Protein AF-A0A378BER1-F1 (afdb_monomer_lite)

Secondary structure (DSSP, 8-state):
--SHHHHHHHHHHHHTT-PPPP---EEEEE-S-BTTTBS---GGG--GGG-SEEEEE--EE----TT---GGGG-GGGTTSEE--TTTS--

pLDDT: mean 87.87, std 13.71, range [55.31, 98.62]

Structure (mmCIF, N/CA/C/O backbone):
data_AF-A0A378BER1-F1
#
_entry.id   AF-A0A378BER1-F1
#
loop_
_atom_site.group_PDB
_atom_site.id
_atom_site.type_symbol
_atom_site.label_atom_id
_atom_site.label_alt_id
_atom_site.label_comp_id
_atom_site.label_asym_id
_atom_site.label_entity_id
_atom_site.label_seq_id
_atom_site.pdbx_PDB_ins_code
_atom_site.Cartn_x
_atom_site.Cartn_y
_atom_site.Cartn_z
_atom_site.occupancy
_atom_site.B_iso_or_equiv
_atom_site.auth_seq_id
_atom_site.auth_comp_id
_atom_site.auth_asym_id
_atom_site.auth_atom_id
_atom_site.pdbx_PDB_model_num
ATOM 1 N N . MET A 1 1 ? -46.349 27.468 45.768 1.00 55.31 1 MET A N 1
ATOM 2 C CA . MET A 1 1 ? -44.992 26.874 45.807 1.00 55.31 1 MET A CA 1
ATOM 3 C C . MET A 1 1 ? -44.993 25.570 45.005 1.00 55.31 1 MET A C 1
ATOM 5 O O . MET A 1 1 ? -45.438 24.569 45.539 1.00 55.31 1 MET A O 1
ATOM 9 N N . LYS A 1 2 ? -44.642 25.577 43.706 1.00 61.34 2 LYS A N 1
ATOM 10 C CA . LYS A 1 2 ? -44.601 24.344 42.867 1.00 61.34 2 LYS A CA 1
ATOM 11 C C . LYS A 1 2 ? -43.742 24.427 41.584 1.00 61.34 2 LYS A C 1
ATOM 13 O O . LYS A 1 2 ? -43.674 23.452 40.854 1.00 61.34 2 LYS A O 1
ATOM 18 N N . ARG A 1 3 ? -43.081 25.563 41.292 1.00 63.38 3 ARG A N 1
ATOM 19 C CA . ARG A 1 3 ? -42.292 25.771 40.050 1.00 63.38 3 ARG A CA 1
ATOM 20 C C . ARG A 1 3 ? -40.771 25.646 40.217 1.00 63.38 3 ARG A C 1
ATOM 22 O O . ARG A 1 3 ? -40.081 25.424 39.232 1.00 63.38 3 ARG A O 1
ATOM 29 N N . LEU A 1 4 ? -40.264 25.728 41.450 1.00 61.31 4 LEU A N 1
ATOM 30 C CA . LEU A 1 4 ? -38.846 25.516 41.767 1.00 61.31 4 LEU A CA 1
ATOM 31 C C . LEU A 1 4 ? -38.277 24.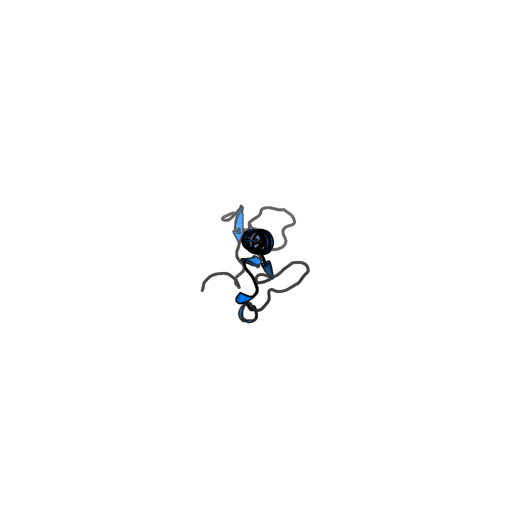171 41.266 1.00 61.31 4 LEU A C 1
ATOM 33 O O . LEU A 1 4 ? -37.200 24.193 40.677 1.00 61.31 4 LEU A O 1
ATOM 37 N N . PRO A 1 5 ? -38.969 23.020 41.421 1.00 66.00 5 PRO A N 1
ATOM 38 C CA . PRO A 1 5 ? -38.425 21.749 40.938 1.00 66.00 5 PRO A CA 1
ATOM 39 C C . PRO A 1 5 ? -38.378 21.664 39.405 1.00 66.00 5 PRO A C 1
ATOM 41 O O . PRO A 1 5 ? -37.546 20.951 38.860 1.00 66.00 5 PRO A O 1
ATOM 44 N N . LEU A 1 6 ? -39.225 22.425 38.700 1.00 67.31 6 LEU A N 1
ATOM 45 C CA . LEU A 1 6 ? -39.269 22.430 37.237 1.00 67.31 6 LEU A CA 1
ATOM 46 C C . LEU A 1 6 ? -38.087 23.205 36.632 1.00 67.31 6 LEU A C 1
ATOM 48 O O . LEU A 1 6 ? -37.495 22.751 35.659 1.00 67.31 6 LEU A O 1
ATOM 52 N N . LEU A 1 7 ? -37.700 24.338 37.236 1.00 69.19 7 LEU A N 1
ATOM 53 C CA . LEU A 1 7 ? -36.498 25.073 36.821 1.00 69.19 7 LEU A CA 1
ATOM 54 C C . LEU A 1 7 ? -35.210 24.295 37.122 1.00 69.19 7 LEU A C 1
ATOM 56 O O . LEU A 1 7 ? -34.278 24.346 36.328 1.00 69.19 7 LEU A O 1
ATOM 60 N N . ALA A 1 8 ? -35.167 23.555 38.233 1.00 70.81 8 ALA A N 1
ATOM 61 C CA . ALA A 1 8 ? -34.011 22.734 38.594 1.00 70.81 8 ALA A CA 1
ATOM 62 C C . ALA A 1 8 ? -33.814 21.515 37.669 1.00 70.81 8 ALA A C 1
ATOM 64 O O . ALA A 1 8 ? -32.695 21.029 37.537 1.00 70.81 8 ALA A O 1
ATOM 65 N N . ALA A 1 9 ? -34.874 21.035 37.007 1.00 69.50 9 ALA A N 1
ATOM 66 C CA . ALA A 1 9 ? -34.808 19.922 36.055 1.00 69.50 9 ALA A CA 1
ATOM 67 C C . ALA A 1 9 ? -34.399 20.350 34.629 1.00 69.50 9 ALA A C 1
ATOM 69 O O . ALA A 1 9 ? -33.990 19.515 33.823 1.00 69.50 9 ALA A O 1
ATOM 70 N N . LEU A 1 10 ? -34.477 21.645 34.309 1.00 67.75 10 LEU A N 1
ATOM 71 C CA . LEU A 1 10 ? -34.179 22.184 32.979 1.00 67.75 10 LEU A CA 1
ATOM 72 C C . LEU A 1 10 ? -32.715 21.966 32.518 1.00 67.75 10 LEU A C 1
ATOM 74 O O . LEU A 1 10 ? -32.521 21.598 31.362 1.00 67.75 10 LEU A O 1
ATOM 78 N N . PRO A 1 11 ? -31.679 22.093 33.375 1.00 67.75 11 PRO A N 1
ATOM 79 C CA . PRO A 1 11 ? -30.292 21.798 32.997 1.00 67.75 11 PRO A CA 1
ATOM 80 C C . PRO A 1 11 ? -30.059 20.319 32.661 1.00 67.75 11 PRO A C 1
ATOM 82 O O . PRO A 1 11 ? -29.274 20.011 31.768 1.00 67.75 11 PRO A O 1
ATOM 85 N N . LEU A 1 12 ? -30.769 19.407 33.339 1.00 68.06 12 LEU A N 1
ATOM 86 C CA . LEU A 1 12 ? -30.704 17.964 33.076 1.00 68.06 12 LEU A CA 1
ATOM 87 C C . LEU A 1 12 ? -31.335 17.609 31.720 1.00 68.06 12 LEU A C 1
ATOM 89 O O . LEU A 1 12 ? -30.839 16.722 31.033 1.00 68.06 12 LEU A O 1
ATOM 93 N N . LEU A 1 13 ? -32.374 18.342 31.305 1.00 65.19 13 LEU A N 1
ATOM 94 C CA . LEU A 1 13 ? -32.984 18.241 29.972 1.00 65.19 13 LEU A CA 1
ATOM 95 C C . LEU A 1 13 ? -32.095 18.835 28.862 1.00 65.19 13 LEU A C 1
ATOM 97 O O . LEU A 1 13 ? -32.086 18.326 27.742 1.00 65.19 13 LEU A O 1
ATOM 101 N N . CYS A 1 14 ? -31.314 19.878 29.158 1.00 64.12 14 CYS A N 1
ATOM 102 C CA . CYS A 1 14 ? -30.348 20.447 28.209 1.00 64.12 14 CYS A CA 1
ATOM 103 C C . CYS A 1 14 ? -29.082 19.584 28.048 1.00 64.12 14 CYS A C 1
ATOM 105 O O . CYS A 1 14 ? -28.457 19.619 26.990 1.00 64.12 14 CYS A O 1
ATOM 107 N N . ALA A 1 15 ? -28.714 18.783 29.055 1.00 61.41 15 ALA A N 1
ATOM 108 C CA . ALA A 1 15 ? -27.555 17.889 28.990 1.00 61.41 15 ALA A CA 1
ATOM 109 C C . ALA A 1 15 ? -27.721 16.764 27.949 1.00 61.41 15 ALA A C 1
ATOM 111 O O . ALA A 1 15 ? -26.740 16.344 27.339 1.00 61.41 15 ALA A O 1
ATOM 112 N N . SER A 1 16 ? -28.955 16.325 27.672 1.00 59.41 16 SER A N 1
ATOM 113 C CA . SER A 1 16 ? -29.251 15.320 26.636 1.00 59.41 16 SER A CA 1
ATOM 114 C C . SER A 1 16 ? -28.997 15.787 25.196 1.00 59.41 16 SER A C 1
ATOM 116 O O . SER A 1 16 ? -28.993 14.955 24.293 1.00 59.41 16 SER A O 1
ATOM 118 N N . ALA A 1 17 ? -28.770 17.085 24.962 1.00 60.56 17 ALA A N 1
ATOM 119 C CA . ALA A 1 17 ? -28.431 17.614 23.637 1.00 60.56 17 ALA A CA 1
ATOM 120 C C . ALA A 1 17 ? -26.919 17.589 23.338 1.00 60.56 17 ALA A C 1
ATOM 122 O O . ALA A 1 17 ? -26.513 17.866 22.210 1.00 60.56 17 ALA A O 1
ATOM 123 N N . LEU A 1 18 ? -26.079 17.258 24.326 1.00 66.69 18 LEU A N 1
ATOM 124 C CA . LEU A 1 18 ? -24.625 17.233 24.190 1.00 66.69 18 LEU A CA 1
ATOM 125 C C . LEU A 1 18 ? -24.134 15.779 24.072 1.00 66.69 18 LEU A C 1
ATOM 127 O O . LEU A 1 18 ? -23.594 15.214 25.019 1.00 66.69 18 LEU A O 1
ATOM 131 N N . SER A 1 19 ? -24.349 15.135 22.920 1.00 73.69 19 SER A N 1
ATOM 132 C CA . SER A 1 19 ? -23.715 13.835 22.657 1.00 73.69 19 SER A CA 1
ATOM 133 C C . SER A 1 19 ? -22.280 14.040 22.178 1.00 73.69 19 SER A C 1
ATOM 135 O O . SER A 1 19 ? -22.027 14.893 21.325 1.00 73.69 19 SER A O 1
ATOM 137 N N . ALA A 1 20 ? -21.347 13.225 22.669 1.00 79.62 20 ALA A N 1
ATOM 138 C CA . ALA A 1 20 ? -20.006 13.166 22.100 1.00 79.62 20 ALA A CA 1
ATOM 139 C C . ALA A 1 20 ? -20.091 12.831 20.603 1.00 79.62 20 ALA A C 1
ATOM 141 O O . ALA A 1 20 ? -20.847 11.945 20.200 1.00 79.62 20 ALA A O 1
ATOM 142 N N . GLN A 1 21 ? -19.342 13.561 19.779 1.00 86.12 21 GLN A N 1
ATOM 143 C CA . GLN A 1 21 ? -19.300 13.282 18.350 1.00 86.12 21 GLN A CA 1
ATOM 144 C C . GLN A 1 21 ? -18.387 12.086 18.067 1.00 86.12 21 GLN A C 1
ATOM 146 O O . GLN A 1 21 ? -17.360 11.935 18.736 1.00 86.12 21 GLN A O 1
ATOM 151 N N . PRO A 1 22 ? -18.732 11.239 17.082 1.00 88.44 22 PRO A N 1
ATOM 152 C CA . PRO A 1 22 ? -17.831 10.189 16.642 1.00 88.44 22 PRO A CA 1
ATOM 153 C C . PRO A 1 22 ? -16.573 10.818 16.032 1.00 88.44 22 PRO A C 1
ATOM 155 O O . PRO A 1 22 ? -16.655 11.737 15.218 1.00 88.44 22 PRO A O 1
ATOM 158 N N . LEU A 1 23 ? -15.408 10.307 16.423 1.00 95.12 23 LEU A N 1
ATOM 159 C CA . LEU A 1 23 ? -14.119 10.667 15.837 1.00 95.12 23 LEU A CA 1
ATOM 160 C C . LEU A 1 23 ? -13.615 9.521 14.956 1.00 95.12 23 LEU A C 1
ATOM 162 O O . LEU A 1 23 ? -13.987 8.362 15.151 1.00 95.12 23 LEU A O 1
ATOM 166 N N . MET A 1 24 ? -12.747 9.840 13.997 1.00 96.56 24 MET A N 1
ATOM 167 C CA . MET A 1 24 ? -12.071 8.837 13.176 1.00 96.56 24 MET A CA 1
ATOM 168 C C . MET A 1 24 ? -10.657 8.569 13.691 1.00 96.56 24 MET A C 1
ATOM 170 O O . MET A 1 24 ? -9.932 9.498 14.038 1.00 96.56 24 MET A O 1
ATOM 174 N N . SER A 1 25 ? -10.261 7.297 13.675 1.00 97.62 25 SER A N 1
ATOM 175 C CA . SER A 1 25 ? -8.891 6.833 13.888 1.00 97.62 25 SER A CA 1
ATOM 176 C C . SER A 1 25 ? -8.457 6.098 12.621 1.00 97.62 25 SER A C 1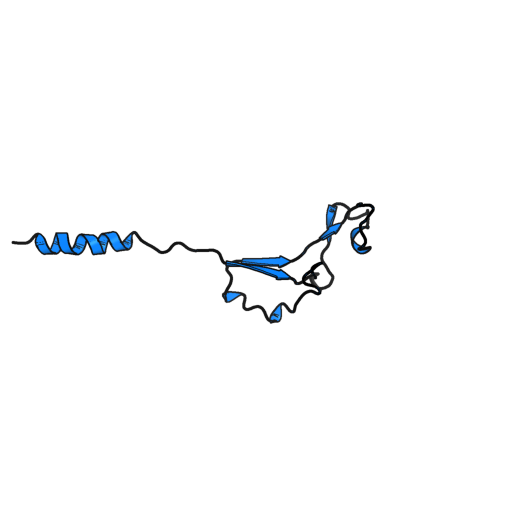
ATOM 178 O O . SER A 1 25 ? -8.893 4.972 12.373 1.00 97.62 25 SER A O 1
ATOM 180 N N . VAL A 1 26 ? -7.690 6.785 11.770 1.00 98.12 26 VAL A N 1
ATOM 181 C CA . VAL A 1 26 ? -7.245 6.281 10.462 1.00 98.12 26 VAL A CA 1
ATOM 182 C C . VAL A 1 26 ? -5.785 5.856 10.576 1.00 98.12 26 VAL A C 1
ATOM 184 O O . VAL A 1 26 ? -4.890 6.700 10.631 1.00 98.12 26 VAL A O 1
ATOM 187 N N . GLY A 1 27 ? -5.548 4.549 10.643 1.00 97.88 27 GLY A N 1
ATOM 188 C CA . GLY A 1 27 ? -4.204 3.983 10.726 1.00 97.88 27 GLY A CA 1
ATOM 189 C C . GLY A 1 27 ? -3.645 3.678 9.340 1.00 97.88 27 GLY A C 1
ATOM 190 O O . GLY A 1 27 ? -4.288 2.973 8.567 1.00 97.88 27 GLY A O 1
ATOM 191 N N . TYR A 1 28 ? -2.440 4.160 9.037 1.00 97.94 28 TYR A N 1
ATOM 192 C CA . TYR A 1 28 ? -1.668 3.671 7.894 1.00 97.94 28 TYR A CA 1
ATOM 193 C C . TYR A 1 28 ? -0.839 2.460 8.312 1.00 97.94 28 TYR A C 1
ATOM 195 O O . TYR A 1 28 ? -0.164 2.491 9.342 1.00 97.94 28 TYR A O 1
ATOM 203 N N . PHE A 1 29 ? -0.866 1.407 7.502 1.00 96.75 29 PHE A N 1
ATOM 204 C CA . PHE A 1 29 ? -0.072 0.206 7.724 1.00 96.75 29 PHE A CA 1
ATOM 205 C C . PHE A 1 29 ? 0.863 -0.032 6.542 1.00 96.75 29 PHE A C 1
ATOM 207 O O . PHE A 1 29 ? 0.408 -0.324 5.438 1.00 96.75 29 PHE A O 1
ATOM 214 N N . ASN A 1 30 ? 2.173 0.069 6.782 1.00 95.88 30 ASN A N 1
ATOM 215 C CA . ASN A 1 30 ? 3.200 -0.285 5.806 1.00 95.88 30 ASN A CA 1
ATOM 216 C C . ASN A 1 30 ? 3.225 -1.810 5.607 1.00 95.88 30 ASN A C 1
ATOM 218 O O . ASN A 1 30 ? 3.920 -2.521 6.333 1.00 95.88 30 ASN A O 1
ATOM 222 N N . GLY A 1 31 ? 2.467 -2.310 4.633 1.00 93.50 31 GLY A N 1
ATOM 223 C CA . GLY A 1 31 ? 2.439 -3.730 4.285 1.00 93.50 31 GLY A CA 1
ATOM 224 C C . GLY A 1 31 ? 3.285 -4.075 3.058 1.00 93.50 31 GLY A C 1
ATOM 225 O O . GLY A 1 31 ? 3.895 -5.145 3.000 1.00 93.50 31 GLY A O 1
ATOM 226 N N . GLY A 1 32 ? 3.385 -3.150 2.100 1.00 91.44 32 GLY A N 1
ATOM 227 C CA . GLY A 1 32 ? 4.137 -3.333 0.856 1.00 91.44 32 GLY A CA 1
ATOM 228 C C . GLY A 1 32 ? 5.632 -3.011 0.946 1.00 91.44 32 GLY A C 1
ATOM 229 O O . GLY A 1 32 ? 6.398 -3.517 0.128 1.00 91.44 32 GLY A O 1
ATOM 230 N N . GLY A 1 33 ? 6.051 -2.236 1.947 1.00 92.69 33 GLY A N 1
ATOM 231 C CA . GLY A 1 33 ? 7.366 -1.601 2.015 1.00 92.69 33 GLY A CA 1
ATOM 232 C C . GLY A 1 33 ? 7.277 -0.100 1.741 1.00 92.69 33 GLY A C 1
ATOM 233 O O . GLY A 1 33 ? 6.433 0.357 0.971 1.00 92.69 33 GLY A O 1
ATOM 234 N N . ASP A 1 34 ? 8.165 0.652 2.381 1.00 95.69 34 ASP A N 1
ATOM 235 C CA . ASP A 1 34 ? 8.292 2.100 2.258 1.00 95.69 34 ASP A CA 1
ATOM 236 C C . ASP A 1 34 ? 9.762 2.473 2.037 1.00 95.69 34 ASP A C 1
ATOM 238 O O . ASP A 1 34 ? 10.667 1.806 2.547 1.00 95.69 34 ASP A O 1
ATOM 242 N N . VAL A 1 35 ? 10.001 3.554 1.295 1.00 94.06 35 VAL A N 1
ATOM 243 C CA . VAL A 1 35 ? 11.354 4.002 0.931 1.00 94.06 35 VAL A CA 1
ATOM 244 C C . VAL A 1 35 ? 12.193 4.358 2.167 1.00 94.06 35 VAL A C 1
ATOM 246 O O . VAL A 1 35 ? 13.400 4.127 2.165 1.00 94.06 35 VAL A O 1
ATOM 249 N N . THR A 1 36 ? 11.575 4.882 3.232 1.00 96.25 36 THR A N 1
ATOM 250 C CA . THR A 1 36 ? 12.269 5.351 4.446 1.00 96.25 36 THR A CA 1
ATOM 251 C C . THR A 1 36 ? 12.059 4.419 5.642 1.00 96.25 36 THR A C 1
ATOM 253 O O . THR A 1 36 ? 13.010 4.092 6.349 1.00 96.25 36 THR A O 1
ATOM 256 N N . ALA A 1 37 ? 10.825 3.973 5.881 1.00 95.12 37 ALA A N 1
ATOM 257 C CA . ALA A 1 37 ? 10.458 3.093 6.989 1.00 95.12 37 ALA A CA 1
ATOM 258 C C . ALA A 1 37 ? 10.836 1.622 6.739 1.00 95.12 37 ALA A C 1
ATOM 260 O O . ALA A 1 37 ? 10.768 0.807 7.660 1.00 95.12 37 ALA A O 1
ATOM 261 N N . GLY A 1 38 ? 11.264 1.284 5.520 1.00 94.06 38 GLY A N 1
ATOM 262 C CA . GLY A 1 38 ? 11.814 -0.020 5.184 1.00 94.06 38 GLY A CA 1
ATOM 263 C C . GLY A 1 38 ? 10.753 -1.078 4.852 1.00 94.06 38 GLY A C 1
ATOM 264 O O . GLY A 1 38 ? 9.640 -0.747 4.427 1.00 94.06 38 GLY A O 1
ATOM 265 N N . PRO A 1 39 ? 11.096 -2.374 4.983 1.00 93.25 39 PRO A N 1
ATOM 266 C CA . PRO A 1 39 ? 10.249 -3.476 4.537 1.00 93.25 39 PRO A CA 1
ATOM 267 C C . PRO A 1 39 ? 8.867 -3.494 5.196 1.00 93.25 39 PRO A C 1
ATOM 269 O O . PRO A 1 39 ? 8.716 -3.152 6.366 1.00 93.25 39 PRO A O 1
ATOM 272 N N . GLY A 1 40 ? 7.869 -3.972 4.450 1.00 92.50 40 GLY A N 1
ATOM 273 C CA . GLY A 1 40 ? 6.505 -4.102 4.952 1.00 92.50 40 GLY A CA 1
ATOM 274 C C . GLY A 1 40 ? 6.391 -5.070 6.130 1.00 92.50 40 GLY A C 1
ATOM 275 O O . GLY A 1 40 ? 7.027 -6.135 6.131 1.00 92.50 40 GLY A O 1
ATOM 276 N N . GLY A 1 41 ? 5.576 -4.681 7.109 1.00 93.38 41 GLY A N 1
ATOM 277 C CA . GLY A 1 41 ? 5.340 -5.398 8.353 1.00 93.38 41 GLY A CA 1
ATOM 278 C C . GLY A 1 41 ? 4.420 -6.610 8.213 1.00 93.38 41 GLY A C 1
ATOM 279 O O . GLY A 1 41 ? 3.930 -6.947 7.137 1.00 93.38 41 GLY A O 1
ATOM 280 N N . ASP A 1 42 ? 4.193 -7.263 9.347 1.00 93.69 42 ASP A N 1
ATOM 281 C CA . ASP A 1 42 ? 3.286 -8.399 9.490 1.00 93.69 42 ASP A CA 1
ATOM 282 C C . ASP A 1 42 ? 1.885 -7.902 9.874 1.00 93.69 42 ASP A C 1
ATOM 284 O O . ASP A 1 42 ? 1.711 -7.314 10.946 1.00 93.69 42 ASP A O 1
ATOM 288 N N . ILE A 1 43 ? 0.907 -8.090 8.981 1.00 94.31 43 ILE A N 1
ATOM 289 C CA . ILE A 1 43 ? -0.457 -7.574 9.166 1.00 94.31 43 ILE A CA 1
ATOM 290 C C . ILE A 1 43 ? -1.210 -8.304 10.281 1.00 94.31 43 ILE A C 1
ATOM 292 O O . ILE A 1 43 ? -2.059 -7.693 10.931 1.00 94.31 43 ILE A O 1
ATOM 296 N N . ASP A 1 44 ? -0.845 -9.552 10.583 1.00 95.00 44 ASP A N 1
ATOM 297 C CA . ASP A 1 44 ? -1.522 -10.364 11.602 1.00 95.00 44 ASP A CA 1
ATOM 298 C C . ASP A 1 44 ? -1.288 -9.832 13.028 1.00 95.00 44 ASP A C 1
ATOM 300 O O . ASP A 1 44 ? -1.969 -10.222 13.977 1.00 95.00 44 ASP A O 1
ATOM 304 N N . LYS A 1 45 ? -0.345 -8.896 13.195 1.00 96.75 45 LYS A N 1
ATOM 305 C CA . LYS A 1 45 ? -0.054 -8.227 14.473 1.00 96.75 45 LYS A CA 1
ATOM 306 C C . LYS A 1 45 ? -0.917 -6.993 14.738 1.00 96.75 45 LYS A C 1
ATOM 308 O O . LYS A 1 45 ? -0.816 -6.412 15.820 1.00 96.75 45 LYS A O 1
ATOM 313 N N . LEU A 1 46 ? -1.716 -6.549 13.770 1.00 96.69 46 LEU A N 1
ATOM 314 C CA . LEU A 1 46 ? -2.503 -5.327 13.892 1.00 96.69 46 LEU A CA 1
ATOM 315 C C . LEU A 1 46 ? -3.811 -5.580 14.664 1.00 96.69 46 LEU A C 1
ATOM 317 O O . LEU A 1 46 ? -4.657 -6.353 14.220 1.00 96.69 46 LEU A O 1
ATOM 321 N N . ASP A 1 47 ? -4.039 -4.876 15.781 1.00 97.75 47 ASP A N 1
ATOM 322 C CA . ASP A 1 47 ? -5.363 -4.862 16.427 1.00 97.75 47 ASP A CA 1
ATOM 323 C C . ASP A 1 47 ? -6.299 -3.880 15.708 1.00 97.75 47 ASP A C 1
ATOM 325 O O . ASP A 1 47 ? -6.430 -2.710 16.077 1.00 97.75 47 ASP A O 1
ATOM 329 N N . VAL A 1 48 ? -6.973 -4.375 14.669 1.00 97.62 48 VAL A N 1
ATOM 330 C CA . VAL A 1 48 ? -7.876 -3.574 13.825 1.00 97.62 48 VAL A CA 1
ATOM 331 C C . VAL A 1 48 ? -9.103 -3.030 14.564 1.00 97.62 48 VAL A C 1
ATOM 333 O O . VAL A 1 48 ? -9.778 -2.146 14.048 1.00 97.62 48 VAL A O 1
ATOM 336 N N . ARG A 1 49 ? -9.395 -3.496 15.786 1.00 97.75 49 ARG A N 1
ATOM 337 C CA . ARG A 1 49 ? -10.531 -2.998 16.586 1.00 97.75 49 ARG A CA 1
ATOM 338 C C . ARG A 1 49 ? -10.272 -1.612 17.184 1.00 97.75 49 ARG A C 1
ATOM 340 O O . ARG A 1 49 ? -11.214 -0.969 17.635 1.00 97.75 49 ARG A O 1
ATOM 347 N N . GLN A 1 50 ? -9.013 -1.167 17.215 1.00 97.75 50 GLN A N 1
ATOM 348 C CA . GLN A 1 50 ? -8.598 0.133 17.765 1.00 97.75 50 GLN A CA 1
ATOM 349 C C . GLN A 1 50 ? -8.700 1.284 16.749 1.00 97.75 50 GLN A C 1
ATOM 351 O O . GLN A 1 50 ? -8.513 2.450 17.101 1.00 97.75 50 GLN A O 1
ATOM 356 N N . ILE A 1 51 ? -8.962 0.972 15.480 1.00 98.00 51 ILE A N 1
ATOM 357 C CA . ILE A 1 51 ? -9.017 1.938 14.381 1.00 98.00 51 ILE A CA 1
ATOM 358 C C . ILE A 1 51 ? -10.395 1.908 13.732 1.00 98.00 51 ILE A C 1
ATOM 360 O O . ILE A 1 51 ? -11.068 0.882 13.710 1.00 98.00 51 ILE A O 1
ATOM 364 N N . THR A 1 52 ? -10.821 3.048 13.195 1.0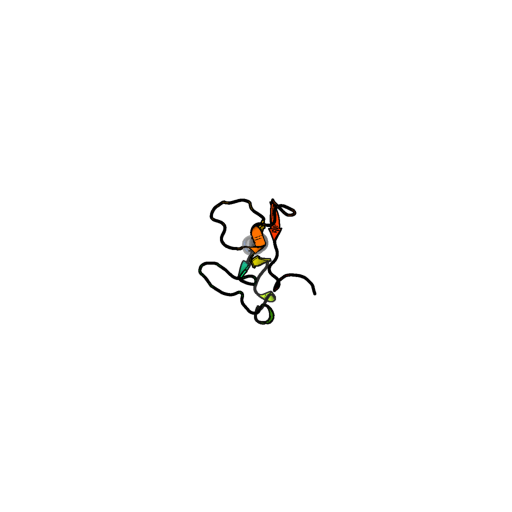0 98.06 52 THR A N 1
ATOM 365 C CA . THR A 1 52 ? -12.058 3.114 12.408 1.00 98.06 52 THR A CA 1
ATOM 366 C C . THR A 1 52 ? -11.795 2.862 10.929 1.00 98.06 52 THR A C 1
ATOM 368 O O . THR A 1 52 ? -12.691 2.404 10.229 1.00 98.06 52 THR A O 1
ATOM 371 N N . HIS A 1 53 ? -10.577 3.144 10.457 1.00 98.50 53 HIS A N 1
ATOM 372 C CA . HIS A 1 53 ? -10.154 2.911 9.079 1.00 98.50 53 HIS A CA 1
ATOM 373 C C . HIS A 1 53 ? -8.710 2.415 9.045 1.00 98.50 53 HIS A C 1
ATOM 375 O O . HIS A 1 53 ? -7.859 2.897 9.797 1.00 98.50 53 HIS A O 1
ATOM 381 N N . LEU A 1 54 ? -8.442 1.486 8.130 1.00 98.00 54 LEU A N 1
ATOM 382 C CA . LEU A 1 54 ? -7.110 0.986 7.826 1.00 98.00 54 LEU A CA 1
ATOM 383 C C . LEU A 1 54 ? -6.745 1.365 6.394 1.00 98.00 54 LEU A C 1
ATOM 385 O O . LEU A 1 54 ? -7.352 0.871 5.446 1.00 98.00 54 LEU A O 1
ATOM 389 N N . ASN A 1 55 ? -5.714 2.188 6.248 1.00 97.50 55 ASN A N 1
ATOM 390 C CA . ASN A 1 55 ? -5.100 2.470 4.963 1.00 97.50 55 ASN A CA 1
ATOM 391 C C . ASN A 1 55 ? -3.911 1.527 4.781 1.00 97.50 55 ASN A C 1
ATOM 393 O O . ASN A 1 55 ? -2.849 1.715 5.378 1.00 97.50 55 ASN A O 1
ATOM 397 N N . TYR A 1 56 ? -4.103 0.488 3.972 1.00 95.75 56 TYR A N 1
ATOM 398 C CA . TYR A 1 56 ? -3.021 -0.416 3.603 1.00 95.75 56 TYR A CA 1
ATOM 399 C C . TYR A 1 56 ? -2.087 0.281 2.608 1.00 95.75 56 TYR A C 1
ATOM 401 O O . TYR A 1 56 ? -2.510 0.716 1.536 1.00 95.75 56 TYR A O 1
ATOM 409 N N . SER A 1 57 ? -0.808 0.358 2.956 1.00 95.06 57 SER A N 1
ATOM 410 C CA . SER A 1 57 ? 0.216 1.085 2.211 1.00 95.06 57 SER A CA 1
ATOM 411 C C . SER A 1 57 ? 1.239 0.129 1.584 1.00 95.06 57 SER A C 1
ATOM 413 O O . SER A 1 57 ? 1.746 -0.757 2.269 1.00 95.06 57 SER A O 1
ATOM 415 N N . PHE A 1 58 ? 1.606 0.243 0.305 1.00 95.19 58 PHE A N 1
ATOM 416 C CA . PHE A 1 58 ? 1.072 1.124 -0.741 1.00 95.19 58 PHE A CA 1
ATOM 417 C C . PHE A 1 58 ? 0.814 0.329 -2.025 1.00 95.19 58 PHE A C 1
ATOM 419 O O . PHE A 1 58 ? 1.553 -0.604 -2.344 1.00 95.19 58 PHE A O 1
ATOM 426 N N . GLY A 1 59 ? -0.214 0.732 -2.772 1.00 95.88 59 GLY A N 1
ATOM 427 C CA . GLY A 1 59 ? -0.230 0.514 -4.215 1.00 95.88 59 GLY A CA 1
ATOM 428 C C . GLY A 1 59 ? 0.709 1.527 -4.866 1.00 95.88 59 GLY A C 1
ATOM 429 O O . GLY A 1 59 ? 0.666 2.707 -4.518 1.00 95.88 59 GLY A O 1
ATOM 430 N N . LEU A 1 60 ? 1.576 1.062 -5.760 1.00 97.06 60 LEU A N 1
ATOM 431 C CA . LEU A 1 60 ? 2.465 1.919 -6.547 1.00 97.06 60 LEU A CA 1
ATOM 432 C C . LEU A 1 60 ? 1.867 2.139 -7.938 1.00 97.06 60 LEU A C 1
ATOM 434 O O . LEU A 1 60 ? 0.832 1.563 -8.265 1.00 97.06 60 LEU A O 1
ATOM 438 N N . ILE A 1 61 ? 2.505 2.974 -8.751 1.00 98.25 61 ILE A N 1
ATOM 439 C CA . ILE A 1 61 ? 2.008 3.333 -10.079 1.00 98.25 61 ILE A CA 1
ATOM 440 C C . ILE A 1 61 ? 3.032 2.885 -11.113 1.00 98.25 61 ILE A C 1
ATOM 442 O O . ILE A 1 61 ? 4.206 3.254 -11.025 1.00 98.25 61 ILE A O 1
ATOM 446 N N . TYR A 1 62 ? 2.580 2.103 -12.090 1.00 98.50 62 TYR A N 1
ATOM 447 C CA . TYR A 1 62 ? 3.369 1.854 -13.289 1.00 98.50 62 TYR A CA 1
ATOM 448 C C . TYR A 1 62 ? 3.599 3.175 -14.025 1.00 98.50 62 TYR A C 1
ATOM 450 O O . TYR A 1 62 ? 2.646 3.905 -14.315 1.00 98.50 62 TYR A O 1
ATOM 458 N N . ASN A 1 63 ? 4.852 3.496 -14.319 1.00 98.62 63 ASN A N 1
ATOM 459 C CA . ASN A 1 63 ? 5.246 4.803 -14.821 1.00 98.62 63 ASN A CA 1
ATOM 460 C C . ASN A 1 63 ? 6.390 4.703 -15.841 1.00 98.62 63 ASN A C 1
ATOM 462 O O . ASN A 1 63 ? 7.104 3.702 -15.924 1.00 98.62 63 ASN A O 1
ATOM 466 N N . ASP A 1 64 ? 6.545 5.760 -16.631 1.00 98.31 64 ASP A N 1
ATOM 467 C CA . ASP A 1 64 ? 7.606 5.936 -17.619 1.00 98.31 64 ASP A CA 1
ATOM 468 C C . ASP A 1 64 ? 8.643 6.984 -17.171 1.00 98.31 64 ASP A C 1
ATOM 470 O O . ASP A 1 64 ? 9.385 7.534 -17.993 1.00 98.31 64 ASP A O 1
ATOM 474 N N . GLU A 1 65 ? 8.733 7.250 -15.860 1.00 98.56 65 GLU A N 1
ATOM 475 C CA . GLU A 1 65 ? 9.739 8.158 -15.321 1.00 98.56 65 GLU A CA 1
ATOM 476 C C . GLU A 1 65 ? 11.140 7.611 -15.619 1.00 98.56 65 GLU A C 1
ATOM 478 O O . GLU A 1 65 ? 11.476 6.452 -15.355 1.00 98.56 65 GLU A O 1
ATOM 483 N N . LYS A 1 66 ? 11.994 8.464 -16.197 1.00 97.25 66 LYS A N 1
ATOM 484 C CA . LYS A 1 66 ? 13.333 8.058 -16.658 1.00 97.25 66 LYS A CA 1
ATOM 485 C C . LYS A 1 66 ? 14.190 7.504 -15.523 1.00 97.25 66 LYS A C 1
ATOM 487 O O . LYS A 1 66 ? 14.933 6.544 -15.737 1.00 97.25 66 LYS A O 1
ATOM 492 N N . ASP A 1 67 ? 14.023 8.084 -14.340 1.00 97.81 67 ASP A N 1
ATOM 493 C CA . ASP A 1 67 ? 14.802 7.779 -13.147 1.00 97.81 67 ASP A CA 1
ATOM 494 C C . ASP A 1 67 ? 14.113 6.742 -12.240 1.00 97.81 67 ASP A C 1
ATOM 496 O O . ASP A 1 67 ? 14.613 6.458 -11.153 1.00 97.81 67 ASP A O 1
ATOM 500 N N . GLU A 1 68 ? 13.009 6.121 -12.685 1.00 97.94 68 GLU A N 1
ATOM 501 C CA . GLU A 1 68 ? 12.409 4.986 -11.981 1.00 97.94 68 GLU A CA 1
ATOM 502 C C . GLU A 1 68 ? 13.405 3.820 -11.919 1.00 97.94 68 GLU A C 1
ATOM 504 O O . GLU A 1 68 ? 13.911 3.331 -12.945 1.00 97.94 68 GLU A O 1
ATOM 509 N N . THR A 1 69 ? 13.663 3.364 -10.694 1.00 97.81 69 THR A N 1
ATOM 510 C CA . THR A 1 69 ? 14.638 2.312 -10.377 1.00 97.81 69 THR A CA 1
ATOM 511 C C . THR A 1 69 ? 13.973 0.970 -10.087 1.00 97.81 69 THR A C 1
ATOM 513 O O . THR A 1 69 ? 14.609 -0.078 -10.234 1.00 97.81 69 THR A O 1
ATOM 516 N N . ASN A 1 70 ? 12.687 0.963 -9.735 1.00 96.62 70 ASN A N 1
ATOM 517 C CA . ASN A 1 70 ? 11.903 -0.246 -9.562 1.00 96.62 70 ASN A CA 1
ATOM 518 C C . ASN A 1 70 ? 11.480 -0.795 -10.929 1.00 96.62 70 ASN A C 1
ATOM 520 O O . ASN A 1 70 ? 10.499 -0.361 -11.529 1.00 96.62 70 ASN A O 1
ATOM 524 N N . ALA A 1 71 ? 12.210 -1.806 -11.403 1.00 96.75 71 ALA A N 1
ATOM 525 C CA . ALA A 1 71 ? 11.982 -2.420 -12.709 1.00 96.75 71 ALA A CA 1
ATOM 526 C C . ALA A 1 71 ? 10.549 -2.947 -12.911 1.00 96.75 71 ALA A C 1
ATOM 528 O O . ALA A 1 71 ? 10.078 -2.970 -14.045 1.00 96.75 71 ALA A O 1
ATOM 529 N N . ALA A 1 72 ? 9.845 -3.338 -11.840 1.00 94.81 72 ALA A N 1
ATOM 530 C CA . ALA A 1 72 ? 8.470 -3.823 -11.942 1.00 94.81 72 ALA A CA 1
ATOM 531 C C . ALA A 1 72 ? 7.482 -2.732 -12.385 1.00 94.81 72 ALA A C 1
ATOM 533 O O . ALA A 1 72 ? 6.450 -3.065 -12.953 1.00 94.81 72 ALA A O 1
ATOM 534 N N . LEU A 1 73 ? 7.793 -1.454 -12.145 1.00 98.06 73 LEU A N 1
ATOM 535 C CA . LEU A 1 73 ? 6.914 -0.325 -12.462 1.00 98.06 73 LEU A CA 1
ATOM 536 C C . LEU A 1 73 ? 7.101 0.203 -13.888 1.00 98.06 73 LEU A C 1
ATOM 538 O O . LEU A 1 73 ? 6.324 1.041 -14.327 1.00 98.06 73 LEU A O 1
ATOM 542 N N . LYS A 1 74 ? 8.095 -0.301 -14.627 1.00 98.31 74 LYS A N 1
ATOM 543 C CA . LYS A 1 74 ? 8.466 0.198 -15.962 1.00 98.31 74 LYS A CA 1
ATOM 544 C C . LYS A 1 74 ? 7.794 -0.563 -17.107 1.00 98.31 74 LYS A C 1
ATOM 546 O O . LYS A 1 74 ? 8.214 -0.419 -18.252 1.00 98.31 74 LYS A O 1
ATOM 551 N N . ASP A 1 75 ? 6.814 -1.418 -16.810 1.00 97.62 75 ASP A N 1
ATOM 552 C CA . ASP A 1 75 ? 6.085 -2.172 -17.830 1.00 97.62 75 ASP A CA 1
ATOM 553 C C . ASP A 1 75 ? 5.111 -1.247 -18.584 1.00 97.62 75 ASP A C 1
ATOM 555 O O . ASP A 1 75 ? 4.117 -0.801 -18.002 1.00 97.62 75 ASP A O 1
ATOM 559 N N . PRO A 1 76 ? 5.356 -0.954 -19.877 1.00 97.44 76 PRO A N 1
ATOM 560 C CA . PRO A 1 76 ? 4.512 -0.040 -20.636 1.00 97.44 76 PRO A CA 1
ATOM 561 C C . PRO A 1 76 ? 3.111 -0.605 -20.904 1.00 97.44 76 PRO A C 1
ATOM 563 O O . PRO A 1 76 ? 2.212 0.170 -21.226 1.00 97.44 76 PRO A O 1
ATOM 566 N N . ALA A 1 77 ? 2.901 -1.923 -20.781 1.00 98.12 77 ALA A N 1
ATOM 567 C CA . ALA A 1 77 ? 1.584 -2.531 -20.971 1.00 98.12 77 ALA A CA 1
ATOM 568 C C . ALA A 1 77 ? 0.591 -2.153 -19.862 1.00 98.12 77 ALA A C 1
ATOM 570 O O . ALA A 1 77 ? -0.615 -2.228 -20.081 1.00 98.12 77 ALA A O 1
ATOM 571 N N . HIS A 1 78 ? 1.106 -1.727 -18.707 1.00 97.88 78 HIS A N 1
ATOM 572 C CA . HIS A 1 78 ? 0.335 -1.374 -17.518 1.00 97.88 78 HIS A CA 1
ATOM 573 C C . HIS A 1 78 ? 0.488 0.105 -17.140 1.00 97.88 78 HIS A C 1
ATOM 575 O O . HIS A 1 78 ? 0.171 0.485 -16.018 1.00 97.88 78 HIS A O 1
ATOM 581 N N . LEU A 1 79 ? 1.001 0.955 -18.039 1.00 98.31 79 LEU A N 1
ATOM 582 C CA . LEU A 1 79 ? 1.287 2.358 -17.737 1.00 98.31 79 LEU A CA 1
ATOM 583 C C . LEU A 1 79 ? 0.064 3.066 -17.119 1.00 98.31 79 LEU A C 1
ATOM 585 O O . LEU A 1 79 ? -1.039 3.009 -17.661 1.00 98.31 79 LEU A O 1
ATOM 589 N N . HIS A 1 80 ? 0.287 3.756 -15.995 1.00 98.19 80 HIS A N 1
ATOM 590 C CA . HIS A 1 80 ? -0.719 4.437 -15.167 1.00 98.19 80 HIS A CA 1
ATOM 591 C C . HIS A 1 80 ? -1.675 3.527 -14.379 1.00 98.19 80 HIS A C 1
ATOM 593 O O . HIS A 1 80 ? -2.533 4.032 -13.650 1.00 98.19 80 HIS A O 1
ATOM 599 N N . GLU A 1 81 ? -1.521 2.206 -14.457 1.00 98.25 81 GLU A N 1
ATOM 600 C CA . GLU A 1 81 ? -2.234 1.276 -13.584 1.00 98.25 81 GLU A CA 1
ATOM 601 C C . GLU A 1 81 ? -1.597 1.208 -12.188 1.00 98.25 81 GLU A C 1
ATOM 603 O O . GLU A 1 81 ? -0.454 1.620 -11.955 1.00 98.25 81 GLU A O 1
ATOM 608 N N . ILE A 1 82 ? -2.354 0.653 -11.239 1.00 97.12 82 ILE A N 1
ATOM 609 C CA . ILE A 1 82 ? -1.867 0.390 -9.886 1.00 97.12 82 ILE A CA 1
ATOM 610 C C . ILE A 1 82 ? -1.104 -0.93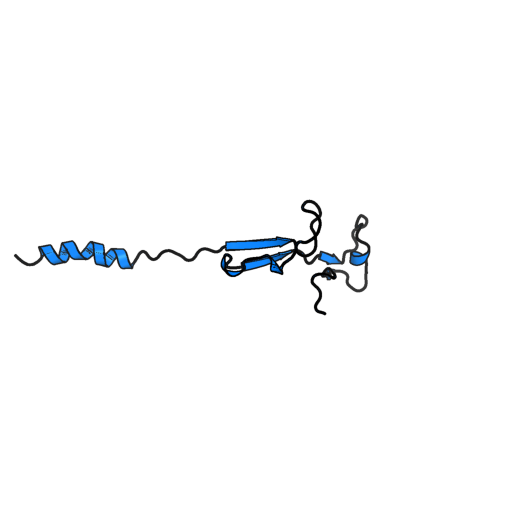3 -9.878 1.00 97.12 82 ILE A C 1
ATOM 612 O O . ILE A 1 82 ? -1.660 -1.994 -10.166 1.00 97.12 82 ILE A O 1
ATOM 616 N N . TRP A 1 83 ? 0.149 -0.880 -9.446 1.00 95.81 83 TRP A N 1
ATOM 617 C CA . TRP A 1 83 ? 0.931 -2.055 -9.103 1.00 95.81 83 TRP A CA 1
ATOM 618 C C . TRP A 1 83 ? 0.748 -2.413 -7.627 1.00 95.81 83 TRP A C 1
ATOM 620 O O . TRP A 1 83 ? 0.941 -1.581 -6.737 1.00 95.81 83 TRP A O 1
ATOM 630 N N . LEU A 1 84 ? 0.432 -3.678 -7.353 1.00 92.81 84 LEU A N 1
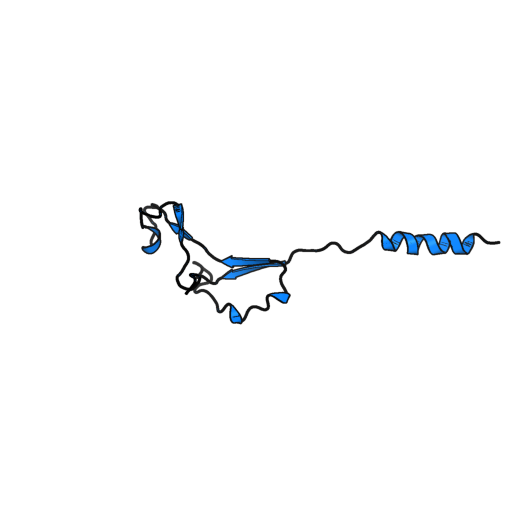ATOM 631 C CA . LEU A 1 84 ? 0.385 -4.222 -5.997 1.00 92.81 84 LEU A CA 1
ATOM 632 C C . LEU A 1 84 ? 1.580 -5.138 -5.762 1.00 92.81 84 LEU A C 1
ATOM 634 O O . LEU A 1 84 ? 1.853 -6.042 -6.557 1.00 92.81 84 LEU A O 1
ATOM 638 N N . SER A 1 85 ? 2.267 -4.940 -4.635 1.00 86.62 85 SER A N 1
ATOM 639 C CA . SER A 1 85 ? 3.409 -5.783 -4.301 1.00 86.62 85 SER A CA 1
ATOM 640 C C . SER A 1 85 ? 2.979 -7.239 -4.081 1.00 86.62 85 SER A C 1
ATOM 642 O O . SER A 1 85 ? 1.843 -7.498 -3.671 1.00 86.62 85 SER A O 1
ATOM 644 N N . PRO A 1 86 ? 3.866 -8.226 -4.309 1.00 86.25 86 PRO A N 1
ATOM 645 C CA . PRO A 1 86 ? 3.523 -9.637 -4.144 1.00 86.25 86 PRO A CA 1
ATOM 646 C C . PRO A 1 86 ? 2.987 -10.011 -2.759 1.00 86.25 86 PRO A C 1
ATOM 648 O O . PRO A 1 86 ? 2.239 -10.972 -2.662 1.00 86.25 86 PRO A O 1
ATOM 651 N N . LYS A 1 87 ? 3.331 -9.250 -1.710 1.00 80.50 87 LYS A N 1
ATOM 652 C CA . LYS A 1 87 ? 2.795 -9.444 -0.354 1.00 80.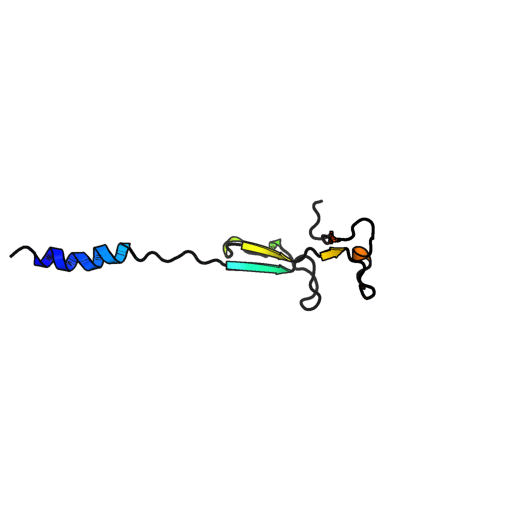50 87 LYS A CA 1
ATOM 653 C C . LYS A 1 87 ? 1.311 -9.074 -0.220 1.00 80.50 87 LYS A C 1
ATOM 655 O O . LYS A 1 87 ? 0.677 -9.494 0.738 1.00 80.50 87 LYS A O 1
ATOM 660 N N . VAL A 1 88 ? 0.791 -8.259 -1.137 1.00 76.12 88 VAL A N 1
ATOM 661 C CA . VAL A 1 88 ? -0.584 -7.728 -1.120 1.00 76.12 88 VAL A CA 1
ATOM 662 C C . VAL A 1 88 ? -1.490 -8.470 -2.097 1.00 76.12 88 VAL A C 1
ATOM 664 O O . VAL A 1 88 ? -2.704 -8.497 -1.914 1.00 76.12 88 VAL A O 1
ATOM 667 N N . ARG A 1 89 ? -0.922 -9.041 -3.166 1.00 70.38 89 ARG A N 1
ATOM 668 C CA . ARG A 1 89 ? -1.709 -9.716 -4.203 1.00 70.38 89 ARG A CA 1
ATOM 669 C C . ARG A 1 89 ? -2.472 -10.913 -3.610 1.00 70.38 89 ARG A C 1
ATOM 671 O O . ARG A 1 89 ? -1.885 -11.651 -2.819 1.00 70.38 89 ARG A O 1
ATOM 678 N N . PRO A 1 90 ? -3.744 -11.126 -3.995 1.00 62.09 90 PRO A N 1
ATOM 679 C CA . PRO A 1 90 ? -4.471 -12.341 -3.640 1.00 62.09 90 PRO A CA 1
ATOM 680 C C . PRO A 1 90 ? -3.714 -13.579 -4.136 1.00 62.09 90 PRO A C 1
ATOM 682 O O . PRO A 1 90 ? -3.123 -13.536 -5.219 1.00 62.09 90 PRO A O 1
ATOM 685 N N . ALA A 1 91 ? -3.720 -14.641 -3.328 1.00 58.00 91 ALA A N 1
ATOM 686 C CA . ALA A 1 91 ? -3.204 -15.955 -3.711 1.00 58.00 91 ALA A CA 1
ATOM 687 C C . ALA A 1 91 ? -4.030 -16.584 -4.842 1.00 58.00 91 ALA A C 1
ATOM 689 O O . ALA A 1 91 ? -5.262 -16.349 -4.869 1.00 58.00 91 ALA A O 1
#

Sequence (91 aa):
MKRLPLLAALPLLCASALSAQPLMSVGYFNGGGDVTAGPGGDIDKLDVRQITHLNYSFGLIYNDEKDETNAALKDPAHLHEIWLSPKVRPA

Foldseek 3Di:
DPCVVVVVCVVVVVVVVDDDDDDFFEDEAQQPADPPVGHGDDPVPDPCVVGPHYHYDDFDAQDCPPPDPPPVSPPPVRHGHTHDHPRPDDD

Organism: Klebsiella pneumoniae (NCBI:txid573)

Radius of gyration: 25.83 Å; chains: 1; bounding box: 60×43×67 Å